Protein AF-A0A3A5IGM4-F1 (afdb_monomer)

pLDDT: mean 70.46, std 19.37, range [31.47, 94.81]

Foldseek 3Di:
DVVVVVVVVVVVVVVVVVVVVVVVCVVVVPPPVPDDQPDFDFPDWDWDDDPDPDIDIDTDTDHDDDPPDDDDDDDDDDDDDDD

Solvent-accessible surface area (backbone atoms only — not comparable to full-atom values): 5618 Å² total; per-residue (Å²): 123,67,70,64,54,51,52,53,53,49,50,52,50,50,52,51,52,51,52,54,56,51,50,52,52,62,68,56,70,72,64,71,88,72,63,71,82,75,43,74,41,74,80,46,75,47,80,44,80,64,61,93,96,35,76,44,78,49,74,42,68,49,74,66,79,70,99,77,70,89,81,83,82,85,91,87,87,86,85,83,91,79,135

Structure (mmCIF, N/CA/C/O backbone):
data_AF-A0A3A5IGM4-F1
#
_entry.id   AF-A0A3A5IGM4-F1
#
loop_
_atom_site.group_PDB
_atom_site.id
_atom_site.type_symbol
_atom_site.label_atom_id
_atom_site.label_alt_id
_atom_site.label_comp_id
_atom_site.label_asym_id
_atom_site.label_entity_id
_atom_site.label_seq_id
_atom_site.pdbx_PDB_ins_code
_atom_site.Cartn_x
_atom_site.Cartn_y
_atom_site.Cartn_z
_atom_site.occupancy
_atom_site.B_iso_or_equiv
_atom_site.auth_seq_id
_atom_site.auth_comp_id
_atom_site.auth_asym_id
_atom_site.auth_atom_id
_atom_site.pdbx_PDB_model_num
ATOM 1 N N . MET A 1 1 ? 36.167 -16.891 -39.238 1.00 55.03 1 MET A N 1
ATOM 2 C CA . MET A 1 1 ? 35.627 -17.331 -37.923 1.00 55.03 1 MET A CA 1
ATOM 3 C C . MET A 1 1 ? 35.281 -16.181 -36.960 1.00 55.03 1 MET A C 1
ATOM 5 O O . MET A 1 1 ? 34.548 -16.405 -36.006 1.00 55.03 1 MET A O 1
ATOM 9 N N . SER A 1 2 ? 35.731 -14.945 -37.200 1.00 59.16 2 SER A N 1
ATOM 10 C CA . SER A 1 2 ? 35.480 -13.763 -36.351 1.00 59.16 2 SER A CA 1
ATOM 11 C C . SER A 1 2 ? 34.038 -13.223 -36.407 1.00 59.16 2 SER A C 1
ATOM 13 O O . SER A 1 2 ? 33.483 -12.836 -35.380 1.00 59.16 2 SER A O 1
ATOM 15 N N . ALA A 1 3 ? 33.389 -13.259 -37.576 1.00 60.56 3 ALA A N 1
ATOM 16 C CA . ALA A 1 3 ? 32.041 -12.706 -37.764 1.00 60.56 3 ALA A CA 1
ATOM 17 C C . ALA A 1 3 ? 30.924 -13.500 -37.049 1.00 60.56 3 ALA A C 1
ATOM 19 O O . ALA A 1 3 ? 29.972 -12.906 -36.548 1.00 60.56 3 ALA A O 1
ATOM 20 N N . LEU A 1 4 ? 31.050 -14.830 -36.939 1.00 61.41 4 LEU A N 1
ATOM 21 C CA . LEU A 1 4 ? 30.085 -15.682 -36.221 1.00 61.41 4 LEU A CA 1
ATOM 22 C C . LEU A 1 4 ? 30.129 -15.457 -34.699 1.00 61.41 4 LEU A C 1
ATOM 24 O O . LEU A 1 4 ? 29.090 -15.461 -34.039 1.00 61.41 4 LEU A O 1
ATOM 28 N N . LYS A 1 5 ? 31.320 -15.181 -34.147 1.00 61.56 5 LYS A N 1
ATOM 29 C CA . LYS A 1 5 ? 31.521 -14.910 -32.714 1.00 61.56 5 LYS A CA 1
ATOM 30 C C . LYS A 1 5 ? 30.910 -13.564 -32.303 1.00 61.56 5 LYS A C 1
ATOM 32 O O . LYS A 1 5 ? 30.276 -13.479 -31.257 1.00 61.56 5 LYS A O 1
ATOM 37 N N . SER A 1 6 ? 31.027 -12.552 -33.169 1.00 65.19 6 SER A N 1
ATOM 38 C CA . SER A 1 6 ? 30.410 -11.229 -32.987 1.00 65.19 6 SER A CA 1
ATOM 39 C C . SER A 1 6 ? 28.877 -11.294 -32.995 1.00 65.19 6 SER A C 1
ATOM 41 O O . SER A 1 6 ? 28.237 -10.774 -32.085 1.00 65.19 6 SER A O 1
ATOM 43 N N . LYS A 1 7 ? 28.279 -12.031 -33.945 1.00 71.06 7 LYS A N 1
ATOM 44 C CA . LYS A 1 7 ? 26.820 -12.240 -34.003 1.00 71.06 7 LYS A CA 1
ATOM 45 C C . LYS A 1 7 ? 26.292 -12.977 -32.767 1.00 71.06 7 LYS A C 1
ATOM 47 O O . LYS A 1 7 ? 25.290 -12.565 -32.197 1.00 71.06 7 LYS A O 1
A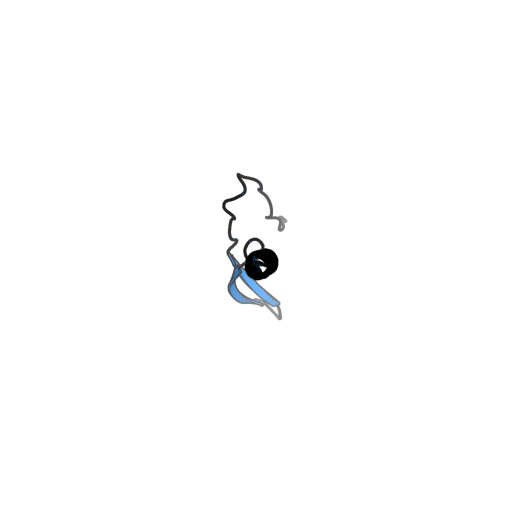TOM 52 N N . SER A 1 8 ? 26.998 -14.013 -32.304 1.00 76.00 8 SER A N 1
ATOM 53 C CA . SER A 1 8 ? 26.643 -14.742 -31.076 1.00 76.00 8 SER A CA 1
ATOM 54 C C . SER A 1 8 ? 26.738 -13.864 -29.820 1.00 76.00 8 SER A C 1
ATOM 56 O O . SER A 1 8 ? 25.866 -13.934 -28.956 1.00 76.00 8 SER A O 1
ATOM 58 N N . LEU A 1 9 ? 27.753 -12.998 -29.722 1.00 80.06 9 LEU A N 1
ATOM 59 C CA . LEU A 1 9 ? 27.889 -12.038 -28.619 1.00 80.06 9 LEU A CA 1
ATOM 60 C C . LEU A 1 9 ? 26.818 -10.939 -28.663 1.00 80.06 9 LEU A C 1
ATOM 62 O O . LEU A 1 9 ? 26.325 -10.531 -27.613 1.00 80.06 9 LEU A O 1
ATOM 66 N N . LEU A 1 10 ? 26.424 -10.495 -29.859 1.00 87.19 10 LEU A N 1
ATOM 67 C CA . LEU A 1 10 ? 25.359 -9.513 -30.051 1.00 87.19 10 LEU A CA 1
ATOM 68 C C . LEU A 1 10 ? 23.988 -10.089 -29.664 1.00 87.19 10 LEU A C 1
ATOM 70 O O . LEU A 1 10 ? 23.263 -9.456 -28.904 1.00 87.19 10 LEU A O 1
ATOM 74 N N . VAL A 1 11 ? 23.678 -11.324 -30.073 1.00 90.19 11 VAL A N 1
ATOM 75 C CA . VAL A 1 11 ? 22.440 -12.026 -29.680 1.00 90.19 11 VAL A CA 1
ATOM 76 C C . VAL A 1 11 ? 22.390 -12.270 -28.170 1.00 90.19 11 VAL A C 1
ATOM 78 O O . VAL A 1 11 ? 21.361 -12.021 -27.552 1.00 90.19 11 VAL A O 1
ATOM 81 N N . LYS A 1 12 ? 23.501 -12.674 -27.538 1.00 87.69 12 LYS A N 1
ATOM 82 C CA . LYS A 1 12 ? 23.565 -12.845 -26.073 1.00 87.69 12 LYS A CA 1
ATOM 83 C C . LYS A 1 12 ? 23.312 -11.540 -25.318 1.00 87.69 12 LYS A C 1
ATOM 85 O O . LYS A 1 12 ? 22.591 -11.549 -24.327 1.00 87.69 12 LYS A O 1
ATOM 90 N N . ARG A 1 13 ? 23.869 -10.418 -25.790 1.00 91.25 13 ARG A N 1
ATOM 91 C CA . ARG A 1 13 ? 23.611 -9.091 -25.204 1.00 91.25 13 ARG A CA 1
ATOM 92 C C . ARG A 1 13 ? 22.147 -8.691 -25.365 1.00 91.25 13 ARG A C 1
ATOM 94 O O . ARG A 1 13 ? 21.553 -8.248 -24.392 1.00 91.25 13 ARG A O 1
ATOM 101 N N . ILE A 1 14 ? 21.557 -8.905 -26.542 1.00 93.50 14 ILE A N 1
ATOM 102 C CA . ILE A 1 14 ? 20.134 -8.628 -26.784 1.00 93.50 14 ILE A CA 1
ATOM 103 C C . ILE A 1 14 ? 19.251 -9.470 -25.856 1.00 93.50 14 ILE A C 1
ATOM 105 O O . ILE A 1 14 ? 18.372 -8.914 -25.210 1.00 93.50 14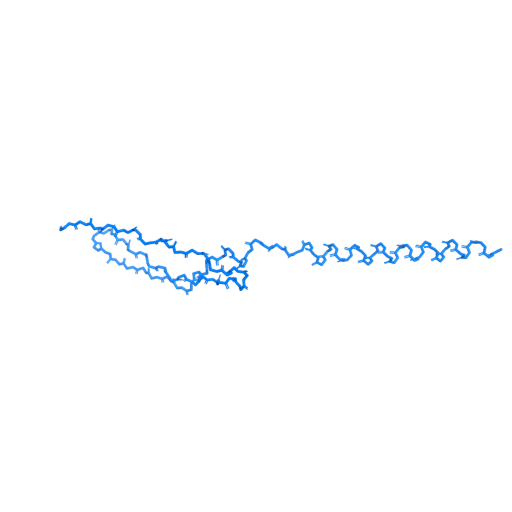 ILE A O 1
ATOM 109 N N . LEU A 1 15 ? 19.516 -10.774 -25.720 1.00 92.38 15 LEU A N 1
ATOM 110 C CA . LEU A 1 15 ? 18.765 -11.655 -24.816 1.00 92.38 15 LEU A CA 1
ATOM 111 C C . LEU A 1 15 ? 18.883 -11.227 -23.345 1.00 92.38 15 LEU A C 1
ATOM 113 O O . LEU A 1 15 ? 17.885 -11.249 -22.630 1.00 92.38 15 LEU A O 1
ATOM 117 N N . LEU A 1 16 ? 20.068 -10.791 -22.902 1.00 92.00 16 LEU A N 1
ATOM 118 C CA . LEU A 1 16 ? 20.268 -10.263 -21.548 1.00 92.00 16 LEU A CA 1
ATOM 119 C C . LEU A 1 16 ? 19.471 -8.974 -21.307 1.00 92.00 16 LEU A C 1
ATOM 121 O O . LEU A 1 16 ? 18.817 -8.852 -20.275 1.00 92.00 16 LEU A O 1
ATOM 125 N N . PHE A 1 17 ? 19.476 -8.039 -22.261 1.00 90.50 17 PHE A N 1
ATOM 126 C CA . PHE A 1 17 ? 18.676 -6.814 -22.159 1.00 90.50 17 PHE A CA 1
ATOM 127 C C . PHE A 1 17 ? 17.170 -7.099 -22.172 1.00 90.50 17 PHE A C 1
ATOM 129 O O . PHE A 1 17 ? 16.435 -6.506 -21.384 1.00 90.50 17 PHE A O 1
ATOM 136 N N . LEU A 1 18 ? 16.714 -8.035 -23.011 1.00 90.38 18 LEU A N 1
ATOM 137 C CA . LEU A 1 18 ? 15.306 -8.431 -23.090 1.00 90.38 18 LEU A CA 1
ATOM 138 C C . LEU A 1 18 ? 14.839 -9.106 -21.792 1.00 90.38 18 LEU A C 1
ATOM 140 O O . LEU A 1 18 ? 13.764 -8.795 -21.287 1.00 90.38 18 LEU A O 1
ATOM 144 N N . SER A 1 19 ? 15.677 -9.974 -21.218 1.00 89.44 19 SER A N 1
ATOM 145 C CA . SER A 1 19 ? 15.422 -10.610 -19.923 1.00 89.44 19 SER A CA 1
ATOM 146 C C . SER A 1 19 ? 15.368 -9.590 -18.787 1.00 89.44 19 SER A C 1
ATOM 148 O O . SER A 1 19 ? 14.455 -9.654 -17.972 1.00 89.44 19 SER A O 1
ATOM 150 N N . PHE A 1 20 ? 16.302 -8.636 -18.740 1.00 87.62 20 PHE A N 1
ATOM 151 C CA . PHE A 1 20 ? 16.314 -7.595 -17.712 1.00 87.62 20 PHE A CA 1
ATOM 152 C C . PHE A 1 20 ? 15.075 -6.697 -17.810 1.00 87.62 20 PHE A C 1
ATOM 154 O O . PHE A 1 20 ? 14.384 -6.494 -16.818 1.00 87.62 20 PHE A O 1
ATOM 161 N N . SER A 1 21 ? 14.736 -6.232 -19.017 1.00 84.38 21 SER A N 1
ATOM 162 C CA . SER A 1 21 ? 13.546 -5.406 -19.255 1.00 84.38 21 SER A CA 1
ATOM 163 C C . SER A 1 21 ? 12.239 -6.137 -18.926 1.00 84.38 21 SER A C 1
ATOM 165 O O . SER A 1 21 ? 11.321 -5.517 -18.396 1.00 84.38 21 SER A O 1
ATOM 167 N N . GLY A 1 22 ? 12.142 -7.439 -19.216 1.00 83.88 22 GLY A N 1
ATOM 168 C CA . GLY A 1 22 ? 10.978 -8.256 -18.861 1.00 83.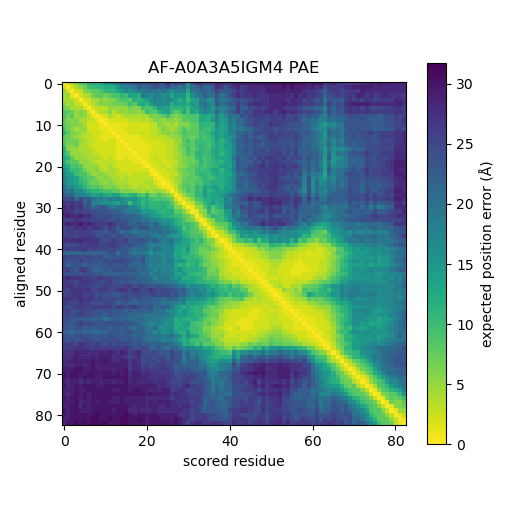88 22 GLY A CA 1
ATOM 169 C C . GLY A 1 22 ? 10.788 -8.384 -17.347 1.00 83.88 22 GLY A C 1
ATOM 170 O O . GLY A 1 22 ? 9.666 -8.274 -16.858 1.00 83.88 22 GLY A O 1
ATOM 171 N N . SER A 1 23 ? 11.879 -8.520 -16.588 1.00 80.75 23 SER A N 1
ATOM 172 C CA . SER A 1 23 ? 11.822 -8.555 -15.122 1.00 80.75 23 SER A CA 1
ATOM 173 C C . SER A 1 23 ? 11.303 -7.247 -14.520 1.00 80.75 23 SER A C 1
ATOM 175 O O . SER A 1 23 ? 10.589 -7.295 -13.526 1.00 80.75 23 SER A O 1
ATOM 177 N N . LEU A 1 24 ? 11.587 -6.086 -15.124 1.00 77.62 24 LEU A N 1
ATOM 178 C CA . LEU A 1 24 ? 11.030 -4.806 -14.661 1.00 77.62 24 LEU A CA 1
ATOM 179 C C . LEU A 1 24 ? 9.505 -4.736 -14.828 1.00 77.62 24 LEU A C 1
ATOM 181 O O . LEU A 1 24 ? 8.834 -4.162 -13.976 1.00 77.62 24 LEU A O 1
ATOM 185 N N . LEU A 1 25 ? 8.950 -5.339 -15.885 1.00 72.56 25 LEU A N 1
ATOM 186 C CA . LEU A 1 25 ? 7.497 -5.417 -16.077 1.00 72.56 25 LEU A CA 1
ATOM 187 C C . LEU A 1 25 ? 6.839 -6.356 -15.060 1.00 72.56 25 LEU A C 1
ATOM 189 O O . LEU A 1 25 ? 5.739 -6.074 -14.602 1.00 72.56 25 LEU A O 1
ATOM 193 N N . LEU A 1 26 ? 7.525 -7.429 -14.657 1.00 68.81 26 LEU A N 1
ATOM 194 C CA . LEU A 1 26 ? 7.056 -8.333 -13.601 1.00 68.81 26 LEU A CA 1
ATOM 195 C C . LEU A 1 26 ? 7.180 -7.712 -12.201 1.00 68.81 26 LEU A C 1
ATOM 197 O O . LEU A 1 26 ? 6.329 -7.951 -11.353 1.00 68.81 26 LEU A O 1
ATOM 201 N N . LEU A 1 27 ? 8.202 -6.883 -11.965 1.00 66.50 27 LEU A N 1
ATOM 202 C CA . LEU A 1 27 ? 8.354 -6.131 -10.715 1.00 66.50 27 LEU A CA 1
ATOM 203 C C . LEU A 1 27 ? 7.378 -4.945 -10.622 1.00 66.50 27 LEU A C 1
ATOM 205 O O . LEU A 1 27 ? 6.950 -4.600 -9.525 1.00 66.50 27 LEU A O 1
ATOM 209 N N . GLY A 1 28 ? 7.019 -4.326 -11.752 1.00 62.31 28 GLY A N 1
ATOM 210 C CA . GLY A 1 28 ? 6.036 -3.237 -11.814 1.00 62.31 28 GLY A CA 1
ATOM 211 C C . GLY A 1 28 ? 4.579 -3.704 -11.927 1.00 62.31 28 GLY A C 1
ATOM 212 O O . GLY A 1 28 ? 3.673 -2.962 -11.562 1.00 62.31 28 GLY A O 1
ATOM 213 N N . GLY A 1 29 ? 4.347 -4.929 -12.405 1.00 57.12 29 GLY A N 1
ATOM 214 C CA . GLY A 1 29 ? 3.027 -5.500 -12.697 1.00 57.12 29 GLY A CA 1
ATOM 215 C C . GLY A 1 29 ? 2.290 -6.153 -11.521 1.00 57.12 29 GLY A C 1
ATOM 216 O O . GLY A 1 29 ? 1.268 -6.790 -11.746 1.00 57.12 29 GLY A O 1
ATOM 217 N N . CYS A 1 30 ? 2.774 -5.998 -10.285 1.00 58.06 30 CYS A N 1
ATOM 218 C CA . CYS A 1 30 ? 2.051 -6.354 -9.051 1.00 58.06 30 CYS A CA 1
ATOM 219 C C . CYS A 1 30 ? 1.862 -5.153 -8.114 1.00 58.06 30 CYS A C 1
ATOM 221 O O . CYS A 1 30 ? 1.489 -5.318 -6.954 1.00 58.06 30 CYS A O 1
ATOM 223 N N . TRP A 1 31 ? 2.114 -3.936 -8.602 1.00 56.22 31 TRP A N 1
ATOM 224 C CA . TRP A 1 31 ? 1.719 -2.728 -7.894 1.00 56.22 31 TRP A CA 1
ATOM 225 C C . TRP A 1 31 ? 0.322 -2.329 -8.349 1.00 56.22 31 TRP A C 1
ATOM 227 O O . TRP A 1 31 ? 0.126 -1.393 -9.122 1.00 56.22 31 TRP A O 1
ATOM 237 N N . ASP A 1 32 ? -0.657 -3.094 -7.874 1.00 53.53 32 ASP A N 1
ATOM 238 C CA . ASP A 1 32 ? -2.043 -2.666 -7.894 1.00 53.53 32 ASP A CA 1
ATOM 239 C C . ASP A 1 32 ? -2.178 -1.504 -6.898 1.00 53.53 32 ASP A C 1
ATOM 241 O O . ASP A 1 32 ? -2.310 -1.656 -5.686 1.00 53.53 32 ASP A O 1
ATOM 245 N N . ARG A 1 33 ? -2.015 -0.287 -7.417 1.00 55.53 33 ARG A N 1
ATOM 246 C CA . ARG A 1 33 ? -2.155 0.986 -6.697 1.00 55.53 33 ARG A CA 1
ATOM 247 C C . ARG A 1 33 ? -3.628 1.361 -6.489 1.00 55.53 33 ARG A C 1
ATOM 249 O O . ARG A 1 33 ? -3.951 2.544 -6.455 1.00 55.53 33 ARG A O 1
ATOM 256 N N . VAL A 1 34 ? -4.499 0.365 -6.340 1.00 54.16 34 VAL A N 1
ATOM 257 C CA . VAL A 1 34 ? -5.916 0.539 -6.002 1.00 54.16 34 VAL A CA 1
ATOM 258 C C . VAL A 1 34 ? -6.176 0.310 -4.505 1.00 54.16 34 VAL A C 1
ATOM 260 O O . VAL A 1 34 ? -7.234 0.688 -4.025 1.00 54.16 34 VAL A O 1
ATOM 263 N N . GLU A 1 35 ? -5.222 -0.203 -3.713 1.00 55.31 35 GLU A N 1
ATOM 264 C CA . GLU A 1 35 ? -5.613 -0.792 -2.414 1.00 55.31 35 GLU A CA 1
ATOM 265 C C . GLU A 1 35 ? -5.198 -0.063 -1.122 1.00 55.31 35 GLU A C 1
ATOM 267 O O . GLU A 1 35 ? -5.683 -0.429 -0.065 1.00 55.31 35 GLU A O 1
ATOM 272 N N . ILE A 1 36 ? -4.329 0.954 -1.119 1.00 55.59 36 ILE A N 1
ATOM 273 C CA . ILE A 1 36 ? -3.888 1.578 0.164 1.00 55.59 36 ILE A CA 1
ATOM 274 C C . ILE A 1 36 ? -4.283 3.036 0.346 1.00 55.59 36 ILE A C 1
ATOM 276 O O . ILE A 1 36 ? -4.414 3.491 1.478 1.00 55.59 36 ILE A O 1
ATOM 280 N N . ASN A 1 37 ? -4.453 3.779 -0.744 1.00 55.88 37 ASN A N 1
ATOM 281 C CA . ASN A 1 37 ? -4.765 5.206 -0.659 1.00 55.88 37 ASN A CA 1
ATOM 282 C C . ASN A 1 37 ? -6.276 5.487 -0.659 1.00 55.88 37 ASN A C 1
ATOM 284 O O . ASN A 1 37 ? -6.669 6.591 -0.305 1.00 55.88 37 ASN A O 1
ATOM 288 N N . ASP A 1 38 ? -7.087 4.494 -1.040 1.00 57.56 38 ASP A N 1
ATOM 289 C CA . ASP A 1 38 ? -8.555 4.576 -1.136 1.00 57.56 38 ASP A CA 1
ATOM 290 C C . ASP A 1 38 ? -9.255 3.576 -0.189 1.00 57.56 38 ASP A C 1
ATOM 292 O O . ASP A 1 38 ? -10.462 3.351 -0.246 1.00 57.56 38 ASP A O 1
ATOM 296 N N . LEU A 1 39 ? -8.480 2.945 0.703 1.00 65.00 39 LEU A N 1
ATOM 297 C CA . LEU A 1 39 ? -8.978 1.963 1.657 1.00 65.00 39 LEU A CA 1
ATOM 298 C C . LEU A 1 39 ? -9.341 2.665 2.966 1.00 65.00 39 LEU A C 1
ATOM 300 O O . LEU A 1 39 ? -8.476 3.067 3.746 1.00 65.00 39 LEU A O 1
ATOM 304 N N . ALA A 1 40 ? -10.640 2.799 3.215 1.00 70.56 40 ALA A N 1
ATOM 305 C CA . ALA A 1 40 ? -11.153 3.108 4.541 1.00 70.56 40 ALA A CA 1
ATOM 306 C C . ALA A 1 40 ? -10.882 1.902 5.453 1.00 70.56 40 ALA A C 1
ATOM 308 O O . ALA A 1 40 ? -11.513 0.852 5.323 1.00 70.56 40 ALA A O 1
ATOM 309 N N . ILE A 1 41 ? -9.915 2.032 6.363 1.00 79.50 41 ILE A N 1
ATOM 310 C CA . ILE A 1 41 ? -9.542 0.940 7.262 1.00 79.50 41 ILE A CA 1
ATOM 311 C C . ILE A 1 41 ? -10.502 0.958 8.449 1.00 79.50 41 ILE A C 1
ATOM 313 O O . ILE A 1 41 ? -10.431 1.846 9.297 1.00 79.50 41 ILE A O 1
ATOM 317 N N . VAL A 1 42 ? -11.393 -0.030 8.528 1.00 84.75 42 VAL A N 1
ATOM 318 C CA . VAL A 1 42 ? -12.230 -0.234 9.717 1.00 84.75 42 VAL A CA 1
ATOM 319 C C . VAL A 1 42 ? -11.365 -0.853 10.813 1.00 84.75 42 VAL A C 1
ATOM 321 O O . VAL A 1 42 ? -10.923 -1.993 10.691 1.00 84.75 42 VAL A O 1
ATOM 324 N N . THR A 1 43 ? -11.100 -0.103 11.882 1.00 89.56 43 THR A N 1
ATOM 325 C CA . THR A 1 43 ? -10.278 -0.568 13.012 1.00 89.56 43 THR A CA 1
ATOM 326 C C . THR A 1 43 ? -11.114 -1.177 14.130 1.00 89.56 43 THR A C 1
ATOM 328 O O . THR A 1 43 ? -10.606 -1.999 14.890 1.00 89.56 43 THR A O 1
ATOM 331 N N . ALA A 1 44 ? -12.385 -0.787 14.237 1.00 9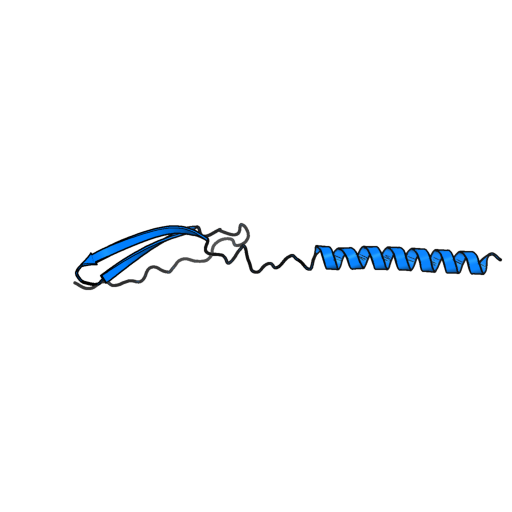1.06 44 ALA A N 1
ATOM 332 C CA . ALA A 1 44 ? -13.328 -1.338 15.201 1.00 91.06 44 ALA A CA 1
ATOM 333 C C . ALA A 1 44 ? -14.772 -1.225 14.694 1.00 91.06 44 ALA A C 1
ATOM 335 O O . ALA A 1 44 ? -15.106 -0.320 13.928 1.00 91.06 44 ALA A O 1
ATOM 336 N N . ALA A 1 45 ? -15.625 -2.131 15.164 1.00 94.31 45 ALA A N 1
ATOM 337 C CA . ALA A 1 45 ? -17.067 -2.093 14.968 1.00 94.31 45 ALA A CA 1
ATOM 338 C C . ALA A 1 45 ? -17.760 -2.409 16.300 1.00 94.31 45 ALA A C 1
ATOM 340 O O . ALA A 1 45 ? -17.346 -3.335 17.001 1.00 94.31 45 ALA A O 1
ATOM 341 N N . ALA A 1 46 ? -18.795 -1.648 16.642 1.00 94.19 46 ALA A N 1
ATOM 342 C CA . ALA A 1 46 ? -19.650 -1.870 17.802 1.00 94.19 46 ALA A CA 1
ATOM 343 C C . ALA A 1 46 ? -21.101 -2.040 17.344 1.00 94.19 46 ALA A C 1
ATOM 345 O O . ALA A 1 46 ? -21.540 -1.388 16.395 1.00 94.19 46 ALA A O 1
ATOM 346 N N . ILE A 1 47 ? -21.811 -2.962 17.990 1.00 94.81 47 ILE A N 1
ATOM 347 C CA . ILE A 1 47 ? -23.194 -3.317 17.681 1.00 94.81 47 ILE A CA 1
ATOM 348 C C . ILE A 1 47 ? -23.994 -3.125 18.962 1.00 94.81 47 ILE A C 1
ATOM 350 O O . ILE A 1 47 ? -23.738 -3.818 19.946 1.00 94.81 47 ILE A O 1
ATOM 354 N N . ASP A 1 48 ? -24.969 -2.226 18.924 1.00 91.81 48 ASP A N 1
ATOM 355 C CA . ASP A 1 48 ? -25.786 -1.848 20.071 1.00 91.81 48 ASP A CA 1
ATOM 356 C C . ASP A 1 48 ? -27.274 -2.071 19.768 1.00 91.81 48 ASP A C 1
ATOM 358 O O . ASP A 1 48 ? -27.741 -1.871 18.646 1.00 91.81 48 ASP A O 1
ATOM 362 N N . GLU A 1 49 ? -28.058 -2.500 20.757 1.00 92.88 49 GLU A N 1
ATOM 363 C CA . GLU A 1 49 ? -29.514 -2.611 20.612 1.00 92.88 49 GLU A CA 1
ATOM 364 C C . GLU A 1 49 ? -30.166 -1.252 20.901 1.00 92.88 49 GLU A C 1
ATOM 366 O O . GLU A 1 49 ? -30.068 -0.722 22.008 1.00 92.88 49 GLU A O 1
ATOM 371 N N . LYS A 1 50 ? -30.873 -0.685 19.916 1.00 86.88 50 LYS A N 1
ATOM 372 C CA . LYS A 1 50 ? -31.547 0.619 20.031 1.00 86.88 50 LYS A CA 1
ATOM 373 C C . LYS A 1 50 ? -33.063 0.466 20.094 1.00 86.88 50 LYS A C 1
ATOM 375 O O . LYS A 1 50 ? -33.805 0.967 19.248 1.00 86.88 50 LYS A O 1
ATOM 380 N N . GLY A 1 51 ? -33.530 -0.218 21.132 1.00 85.94 51 GLY A N 1
ATOM 381 C CA . GLY A 1 51 ? -34.948 -0.489 21.358 1.00 85.94 51 GLY A CA 1
ATOM 382 C C . GLY A 1 51 ? -35.472 -1.672 20.543 1.00 85.94 51 GLY A C 1
ATOM 383 O O . GLY A 1 51 ? -34.709 -2.444 19.970 1.00 85.94 51 GLY A O 1
ATOM 384 N N . VAL A 1 52 ? -36.800 -1.826 20.501 1.00 87.56 52 VAL A N 1
ATOM 385 C CA . VAL A 1 52 ? -37.431 -3.047 19.978 1.00 87.56 52 VAL A CA 1
ATOM 386 C C . VAL A 1 52 ? -37.079 -3.261 18.507 1.00 87.56 52 VAL A C 1
ATOM 388 O O . VAL A 1 52 ? -37.529 -2.522 17.630 1.00 87.56 52 VAL A O 1
ATOM 391 N N . ASN A 1 53 ? -36.321 -4.329 18.257 1.00 86.25 53 ASN A N 1
ATOM 392 C CA . ASN A 1 53 ? -35.972 -4.821 16.927 1.00 86.25 53 ASN A CA 1
ATOM 393 C C . ASN A 1 53 ? -35.162 -3.820 16.077 1.00 86.25 53 ASN A C 1
ATOM 395 O O . ASN A 1 53 ? -35.282 -3.792 14.851 1.00 86.25 53 ASN A O 1
ATOM 399 N N . ARG A 1 54 ? -34.356 -2.975 16.729 1.00 91.50 54 ARG A N 1
ATOM 400 C CA . ARG A 1 54 ? -33.436 -2.040 16.075 1.00 91.50 54 ARG A CA 1
ATOM 401 C C . ARG A 1 54 ? -32.025 -2.274 16.582 1.00 91.50 54 ARG A C 1
ATOM 403 O O . ARG A 1 54 ? -31.793 -2.362 17.783 1.00 91.50 54 ARG A O 1
ATOM 410 N N . VAL A 1 55 ? -31.092 -2.316 15.647 1.00 90.94 55 VAL A N 1
ATOM 411 C CA . VAL A 1 55 ? -29.667 -2.453 15.925 1.00 90.94 55 VAL A CA 1
ATOM 412 C C . VAL A 1 55 ? -28.972 -1.210 15.392 1.00 90.94 55 VAL A C 1
ATOM 414 O O . VAL A 1 55 ? -29.226 -0.794 14.262 1.00 90.94 55 VAL A O 1
ATOM 417 N N . GLU A 1 56 ? -28.133 -0.605 16.219 1.00 94.06 56 GLU A N 1
ATOM 418 C CA . GLU A 1 56 ? -27.224 0.470 15.853 1.00 94.06 56 GLU A CA 1
ATOM 419 C C . GLU A 1 56 ? -25.836 -0.126 15.599 1.00 94.06 56 GLU A C 1
ATOM 421 O O . GLU A 1 56 ? -25.348 -0.948 16.374 1.00 94.06 56 GLU A O 1
ATOM 426 N N . LEU A 1 57 ? -25.222 0.255 14.478 1.00 92.56 57 LEU A N 1
ATOM 427 C CA . LEU A 1 57 ? -23.877 -0.167 14.100 1.00 92.56 57 LEU A CA 1
ATOM 428 C C . LEU A 1 57 ? -22.973 1.063 14.090 1.00 92.56 57 LEU A C 1
ATOM 430 O O . LEU A 1 57 ? -23.163 1.967 13.278 1.00 92.56 57 LEU A O 1
ATOM 434 N N . SER A 1 58 ? -21.967 1.061 14.956 1.00 94.25 58 SER A N 1
ATOM 435 C CA . SER A 1 58 ? -20.941 2.099 15.023 1.00 94.25 58 SER A CA 1
ATOM 436 C C . SER A 1 58 ? -19.633 1.575 14.436 1.00 94.25 58 SER A C 1
ATOM 438 O O . SER A 1 58 ? -19.132 0.535 14.862 1.00 94.25 58 SER A O 1
ATOM 440 N N . LEU A 1 59 ? -19.056 2.291 13.467 1.00 92.81 59 LEU A N 1
ATOM 441 C CA . LEU A 1 59 ? -17.791 1.925 12.822 1.00 92.81 59 LEU A CA 1
ATOM 442 C C . LEU A 1 59 ? -16.701 2.949 13.149 1.00 92.81 59 LEU A C 1
ATOM 444 O O . LEU A 1 59 ? -16.891 4.150 12.969 1.00 92.81 59 LEU A O 1
ATOM 448 N N . GLN A 1 60 ? -15.533 2.472 13.576 1.00 91.69 60 GLN A N 1
ATOM 449 C CA . GLN A 1 60 ? -14.334 3.294 13.711 1.00 91.69 60 GLN A CA 1
ATOM 450 C C . GLN A 1 60 ? -13.489 3.158 12.446 1.00 91.69 60 GLN A C 1
ATOM 452 O O . GLN A 1 60 ? -12.942 2.089 12.169 1.00 91.69 60 GLN A O 1
ATOM 457 N N . ILE A 1 61 ? -13.380 4.249 11.689 1.00 87.19 61 ILE A N 1
ATOM 458 C CA . ILE A 1 61 ? -12.670 4.280 10.410 1.00 87.19 61 ILE A CA 1
ATOM 459 C C . ILE A 1 61 ? -11.388 5.101 10.560 1.00 87.19 61 ILE A C 1
ATOM 461 O O . ILE A 1 61 ? -11.424 6.279 10.918 1.00 87.19 61 ILE A O 1
ATOM 465 N N . PHE A 1 62 ? -10.248 4.488 10.252 1.00 84.25 62 PHE A N 1
ATOM 466 C CA . PHE A 1 62 ? -8.983 5.182 10.065 1.00 84.25 62 PHE A CA 1
ATOM 467 C C . PHE A 1 62 ? -8.826 5.560 8.590 1.00 84.25 62 PHE A C 1
ATOM 469 O O . PHE A 1 62 ? -8.758 4.693 7.718 1.00 84.25 62 PHE A O 1
ATOM 476 N N . VAL A 1 63 ? -8.760 6.865 8.318 1.00 80.31 63 VAL A N 1
ATOM 477 C CA . VAL A 1 63 ? -8.564 7.404 6.967 1.00 80.31 63 VAL A CA 1
ATOM 478 C C . VAL A 1 63 ? -7.083 7.752 6.780 1.00 80.31 63 VAL A C 1
ATOM 480 O O . VAL A 1 63 ? -6.613 8.733 7.371 1.00 80.31 63 VAL A O 1
ATOM 483 N N . PRO A 1 64 ? -6.321 6.981 5.984 1.00 68.94 64 PRO A N 1
ATOM 484 C CA . PRO A 1 64 ? -4.930 7.303 5.706 1.00 68.94 64 PRO A CA 1
ATOM 485 C C . PRO A 1 64 ? -4.849 8.580 4.858 1.00 68.94 64 PRO A C 1
ATOM 487 O O . PRO A 1 64 ? -5.292 8.621 3.715 1.00 68.94 64 PRO A O 1
ATOM 490 N N . LYS A 1 65 ? -4.263 9.653 5.404 1.00 71.56 65 LYS A N 1
ATOM 491 C CA . LYS A 1 65 ? -3.976 10.861 4.618 1.00 71.56 65 LYS A CA 1
ATOM 492 C C . LYS A 1 65 ? -2.713 10.641 3.800 1.00 71.56 65 LYS A C 1
ATOM 494 O O . LYS A 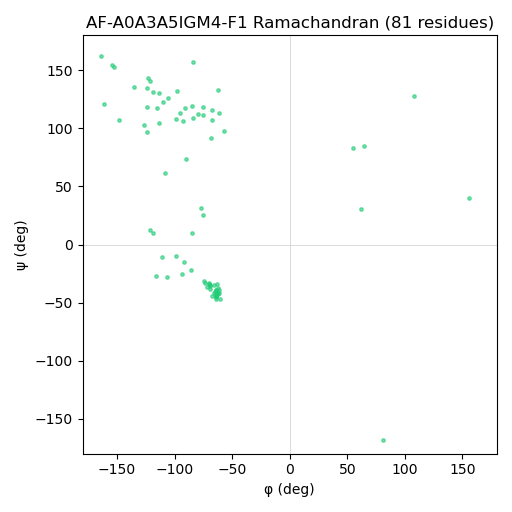1 65 ? -1.617 10.551 4.353 1.00 71.56 65 LYS A O 1
ATOM 499 N N . SER A 1 66 ? -2.862 10.579 2.483 1.00 59.31 66 SER A N 1
ATOM 500 C CA . SER A 1 66 ? -1.718 10.588 1.579 1.00 59.31 66 SER A CA 1
ATOM 501 C C . SER A 1 66 ? -0.945 11.906 1.737 1.00 59.31 66 SER A C 1
ATOM 503 O O . SER A 1 66 ? -1.528 12.990 1.770 1.00 59.31 66 SER A O 1
ATOM 505 N N . MET A 1 67 ? 0.383 11.841 1.855 1.00 54.34 67 MET A N 1
ATOM 506 C CA . MET A 1 67 ? 1.254 13.016 2.037 1.00 54.34 67 MET A CA 1
ATOM 507 C C . MET A 1 67 ? 1.443 13.825 0.729 1.00 54.34 67 MET A C 1
ATOM 509 O O . MET A 1 67 ? 2.474 14.467 0.535 1.00 54.34 67 MET A O 1
ATOM 513 N N . GLY A 1 68 ? 0.482 13.748 -0.199 1.00 51.72 68 GLY A N 1
ATOM 514 C CA . GLY A 1 68 ? 0.589 14.262 -1.566 1.00 51.72 68 GLY A CA 1
ATOM 515 C C . GLY A 1 68 ? -0.212 15.527 -1.854 1.00 51.72 68 GLY A C 1
ATOM 516 O O . GLY A 1 68 ? 0.237 16.328 -2.666 1.00 51.72 68 GLY A O 1
ATOM 517 N N . ASP A 1 69 ? -1.325 15.765 -1.160 1.00 43.81 69 ASP A N 1
ATOM 518 C CA . ASP A 1 69 ? -2.201 16.886 -1.492 1.00 43.81 69 ASP A CA 1
ATOM 519 C C . ASP A 1 69 ? -2.214 17.930 -0.383 1.00 43.81 69 ASP A C 1
ATOM 521 O O . ASP A 1 69 ? -2.808 17.796 0.690 1.00 43.81 69 ASP A O 1
ATOM 525 N N . LYS A 1 70 ? -1.511 19.026 -0.669 1.00 43.72 70 LYS A N 1
ATOM 526 C CA . LYS A 1 70 ? -1.678 20.295 0.024 1.00 43.72 70 LYS A CA 1
ATOM 527 C C . LYS A 1 70 ? -3.144 20.718 -0.112 1.00 43.72 70 LYS A C 1
ATOM 529 O O . LYS A 1 70 ? -3.523 21.348 -1.087 1.00 43.72 70 LYS A O 1
ATOM 534 N N . ALA A 1 71 ? -3.903 20.424 0.937 1.00 46.41 71 ALA A N 1
ATOM 535 C CA . ALA A 1 71 ? -5.050 21.186 1.403 1.00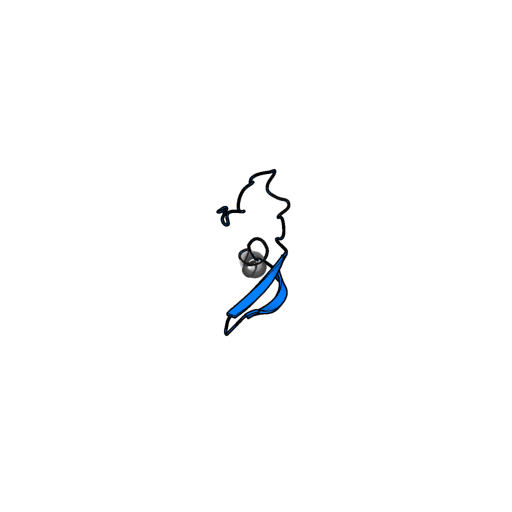 46.41 71 ALA A CA 1
ATOM 536 C C . ALA A 1 71 ? -6.156 21.439 0.371 1.00 46.41 71 ALA A C 1
ATOM 538 O O . ALA A 1 71 ? -6.219 22.545 -0.151 1.00 46.41 71 ALA A O 1
ATOM 539 N N . LYS A 1 72 ? -7.049 20.456 0.201 1.00 41.56 72 LYS A N 1
ATOM 540 C CA . LYS A 1 72 ? -8.492 20.527 -0.123 1.00 41.56 72 LYS A CA 1
ATOM 541 C C . LYS A 1 72 ? -9.037 19.142 0.283 1.00 41.56 72 LYS A C 1
ATOM 543 O O . LYS A 1 72 ? -8.389 18.155 -0.017 1.00 41.56 72 LYS A O 1
ATOM 548 N N . ASP A 1 73 ? -9.996 18.965 1.185 1.00 38.97 73 ASP A N 1
ATOM 549 C CA . ASP A 1 73 ? -11.281 19.635 1.296 1.00 38.97 73 ASP A CA 1
ATOM 550 C C . ASP A 1 73 ? -11.820 19.635 2.735 1.00 38.97 73 ASP A C 1
ATOM 552 O O . ASP A 1 73 ? -11.493 18.789 3.572 1.00 38.97 73 ASP A O 1
ATOM 556 N N . LYS A 1 74 ? -12.651 20.643 3.002 1.00 45.34 74 LYS A N 1
ATOM 557 C CA . LYS A 1 74 ? -13.691 20.598 4.023 1.00 45.34 74 LYS A CA 1
ATOM 558 C C . LYS A 1 74 ? -14.929 1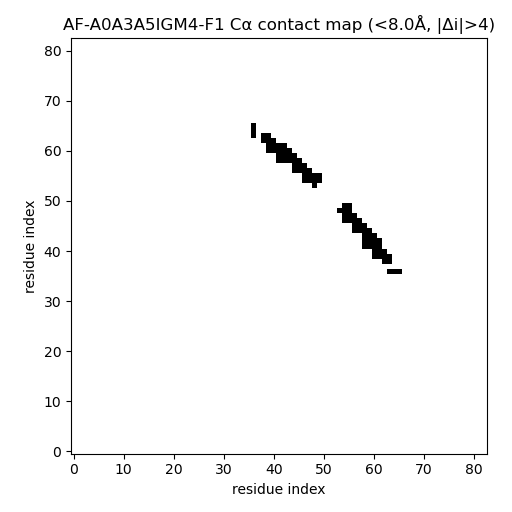9.934 3.410 1.00 45.34 74 LYS A C 1
ATOM 560 O O . LYS A 1 74 ? -15.137 20.078 2.215 1.00 45.34 74 LYS A O 1
ATOM 565 N N . GLU A 1 75 ? -15.760 19.393 4.298 1.00 39.19 75 GLU A N 1
ATOM 566 C CA . GLU A 1 75 ? -17.197 19.088 4.158 1.00 39.19 75 GLU A CA 1
ATOM 567 C C . GLU A 1 75 ? -17.585 17.613 4.034 1.00 39.19 75 GLU A C 1
ATOM 569 O O . GLU A 1 75 ? -17.069 16.857 3.218 1.00 39.19 75 GLU A O 1
ATOM 5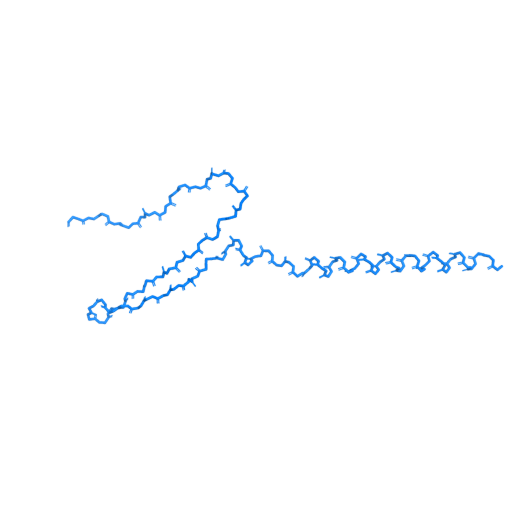74 N N . GLY A 1 76 ? -18.529 17.248 4.909 1.00 31.47 76 GLY A N 1
ATOM 575 C CA . GLY A 1 76 ? -19.168 15.943 4.993 1.00 31.47 76 GLY A CA 1
ATOM 576 C C . GLY A 1 76 ? -19.736 15.625 6.380 1.00 31.47 76 GLY A C 1
ATOM 577 O O . GLY A 1 76 ? -19.573 14.502 6.836 1.00 31.47 76 GLY A O 1
ATOM 578 N N . GLU A 1 77 ? -20.354 16.590 7.071 1.00 34.41 77 GLU A N 1
ATOM 579 C CA . GLU A 1 77 ? -21.247 16.303 8.203 1.00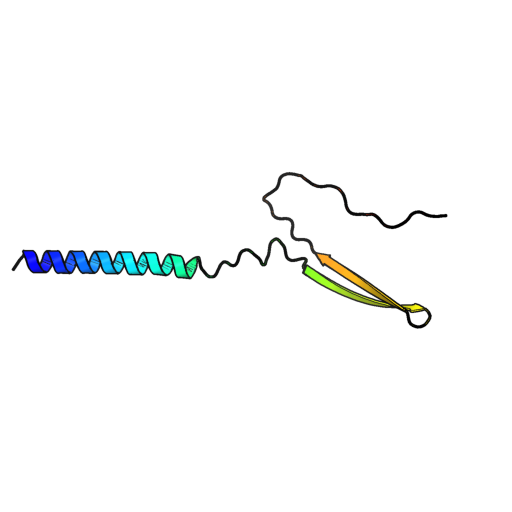 34.41 77 GLU A CA 1
ATOM 580 C C . GLU A 1 77 ? -22.591 16.967 7.888 1.00 34.41 77 GLU A C 1
ATOM 582 O O . GLU A 1 77 ? -22.769 18.175 8.044 1.00 34.41 77 GLU A O 1
ATOM 587 N N . GLU A 1 78 ? -23.506 16.169 7.347 1.00 39.53 78 GLU A N 1
ATOM 588 C CA . GLU A 1 78 ? -24.923 16.485 7.253 1.00 39.53 78 GLU A CA 1
ATOM 589 C C . GLU A 1 78 ? -25.673 15.308 7.879 1.00 39.53 78 GLU A C 1
ATOM 591 O O . GLU A 1 78 ? -25.807 14.261 7.257 1.00 39.53 78 GLU A O 1
ATOM 596 N N . GLU A 1 79 ? -26.157 15.481 9.111 1.00 36.56 79 GLU A N 1
ATOM 597 C CA . GLU A 1 79 ? -27.431 14.884 9.506 1.00 36.56 79 GLU A CA 1
ATOM 598 C C . GLU A 1 79 ? -28.150 15.773 10.539 1.00 36.56 79 GLU A C 1
ATOM 600 O O . GLU A 1 79 ? -27.758 15.929 11.692 1.00 36.56 79 GLU A O 1
ATOM 605 N N . GLU A 1 80 ? -29.204 16.407 10.025 1.00 39.72 80 GLU A N 1
ATOM 606 C CA . GLU A 1 80 ? -30.511 16.587 10.655 1.00 39.72 80 GLU A CA 1
ATOM 607 C C . GLU A 1 80 ? -30.630 17.422 11.942 1.00 39.72 80 GLU A C 1
ATOM 609 O O . GLU A 1 80 ? -30.806 16.960 13.067 1.00 39.72 80 GLU A O 1
ATOM 614 N N . LYS A 1 81 ? -30.737 18.732 11.715 1.00 42.47 81 LYS A N 1
ATOM 615 C CA . LYS A 1 81 ? -31.500 19.637 12.575 1.00 42.47 81 LYS A CA 1
ATOM 616 C C . LYS A 1 81 ? -33.002 19.447 12.333 1.00 42.47 81 LYS A C 1
ATOM 618 O O . LYS A 1 81 ? -33.474 19.857 11.271 1.00 42.47 81 LYS A O 1
ATOM 623 N N . LYS A 1 82 ? -33.775 19.043 13.348 1.00 35.47 82 LYS A N 1
ATOM 624 C CA . LYS A 1 82 ? -35.109 19.631 13.610 1.00 35.47 82 LYS A CA 1
ATOM 625 C C . LYS A 1 82 ? -35.648 19.324 15.024 1.00 35.47 82 LYS A C 1
ATOM 627 O O . LYS A 1 82 ? -35.043 18.516 15.714 1.00 35.47 82 LYS A O 1
ATOM 632 N N . PRO A 1 83 ? -36.652 20.097 15.488 1.00 50.75 83 PRO A N 1
ATOM 633 C CA . PRO A 1 83 ? -36.707 20.757 16.791 1.00 50.75 83 PRO A CA 1
ATOM 634 C C . PRO A 1 83 ? -37.363 19.943 17.915 1.00 50.75 83 PRO A C 1
ATOM 636 O O . PRO A 1 83 ? -38.111 18.987 17.617 1.00 50.75 83 PRO A O 1
#

Secondary structure (DSSP, 8-state):
-HHHHHHHHHHHHHHHHHHHHHHHHHHHTT--TTSSSS--EEEEEEEEE-STT-EEEEEEEE----TT--S------------

Radius of gyration: 28.67 Å; Cα contacts (8 Å, |Δi|>4): 42; chains: 1; bounding box: 73×38×59 Å

Mean predicted aligned error: 17.07 Å

Sequence (83 aa):
MSALKSKSLLVKRILLFLSFSGSLLLLGGCWDRVEINDLAIVTAAAIDEKGVNRVELSLQIFVPKSMGDKAKDKEGEEEEKKP